Protein AF-A0A6I0EUR9-F1 (afdb_monomer)

Sequence (91 aa):
MQIRKIFHQPAGICKPVSNKESNSIYKGMRFMRDKLTLLRKIDRKRKAMYRAAELGQAYEELLKLSCELDVLIVEYMKKYPSDRDLVQSAC

Solvent-accessible surface area (backbone atoms only — not comparable to full-atom values): 5678 Å² total; per-residue (Å²): 135,84,90,81,90,77,88,77,79,79,87,74,79,78,73,84,79,72,95,74,66,67,70,57,58,58,50,51,53,48,53,52,50,52,51,52,52,50,52,53,50,43,52,53,38,53,52,51,37,52,51,38,58,74,70,66,52,56,68,70,60,48,51,51,39,49,55,59,35,50,54,50,51,53,52,47,50,71,78,47,57,74,63,57,61,65,65,64,74,77,116

Secondary structure (DSSP, 8-state):
------------------TTSHHHHHHHHHHHHHHHHHHHHHHHHHHHHHHHHHTT--HHHHHHHHHHHHHHHHHHHHH-TTHHHHHHTT-

Structure (mmCIF, N/CA/C/O backbone):
data_AF-A0A6I0EUR9-F1
#
_entry.id   AF-A0A6I0EUR9-F1
#
loop_
_atom_site.group_PDB
_atom_site.id
_atom_site.type_symbol
_atom_site.label_atom_id
_atom_site.label_alt_id
_atom_site.label_comp_id
_atom_site.label_asym_id
_atom_site.label_entity_id
_atom_site.label_seq_id
_atom_site.pdbx_PDB_ins_code
_atom_site.Cartn_x
_atom_site.Cartn_y
_atom_site.Cartn_z
_atom_site.occupancy
_atom_site.B_iso_or_equiv
_atom_site.auth_seq_id
_atom_site.auth_comp_id
_atom_site.auth_asym_id
_atom_site.auth_atom_id
_atom_site.pdbx_PDB_model_num
ATOM 1 N N . MET A 1 1 ? -14.502 51.920 -40.638 1.00 37.81 1 MET A N 1
ATOM 2 C CA . MET A 1 1 ? -15.112 50.914 -41.534 1.00 37.81 1 MET A CA 1
ATOM 3 C C . MET A 1 1 ? -14.143 49.748 -41.705 1.00 37.81 1 MET A C 1
ATOM 5 O O . MET A 1 1 ? -12.993 50.017 -41.998 1.00 37.81 1 MET A O 1
ATOM 9 N N . GLN A 1 2 ? -14.641 48.516 -41.519 1.00 44.06 2 GLN A N 1
ATOM 10 C CA . GLN A 1 2 ? -14.160 47.219 -42.053 1.00 44.06 2 GLN A CA 1
ATOM 11 C C . GLN A 1 2 ? -12.721 46.764 -41.696 1.00 44.06 2 GLN A C 1
ATOM 13 O O . GLN A 1 2 ? -11.740 47.364 -42.102 1.00 44.06 2 GLN A O 1
ATOM 18 N N . ILE A 1 3 ? -12.560 45.786 -40.792 1.00 47.88 3 ILE A N 1
ATOM 19 C CA . ILE A 1 3 ? -12.495 44.319 -41.029 1.00 47.88 3 ILE A CA 1
ATOM 20 C C . ILE A 1 3 ? -11.280 43.895 -41.873 1.00 47.88 3 ILE A C 1
ATOM 22 O O . ILE A 1 3 ? -11.257 44.146 -43.072 1.00 47.88 3 ILE A O 1
ATOM 26 N N . ARG A 1 4 ? -10.377 43.098 -41.274 1.00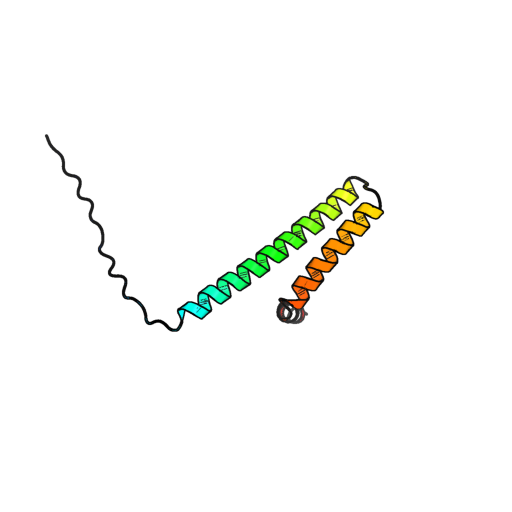 38.78 4 ARG A N 1
ATOM 27 C CA . ARG A 1 4 ? -9.988 41.758 -41.769 1.00 38.78 4 ARG A CA 1
ATOM 28 C C . ARG A 1 4 ? -9.114 41.013 -40.753 1.00 38.78 4 ARG A C 1
ATOM 30 O O . ARG A 1 4 ? -8.020 41.439 -40.407 1.00 38.78 4 ARG A O 1
ATOM 37 N N . LYS A 1 5 ? -9.638 39.869 -40.301 1.00 50.47 5 LYS A N 1
ATOM 38 C CA . LYS A 1 5 ? -8.880 38.771 -39.694 1.00 50.47 5 LYS A CA 1
ATOM 39 C C . LYS A 1 5 ? -7.837 38.298 -40.707 1.00 50.47 5 LYS A C 1
ATOM 41 O O . LYS A 1 5 ? -8.204 38.043 -41.851 1.00 50.47 5 LYS A O 1
ATOM 46 N N . ILE A 1 6 ? -6.599 38.092 -40.274 1.00 46.22 6 ILE A N 1
ATOM 47 C CA . ILE A 1 6 ? -5.661 37.219 -40.983 1.00 46.22 6 ILE A CA 1
ATOM 48 C C . ILE A 1 6 ? -5.136 36.216 -39.961 1.00 46.22 6 ILE A C 1
ATOM 50 O O . ILE A 1 6 ? -4.238 36.488 -39.172 1.00 46.22 6 ILE A O 1
ATOM 54 N N . PHE A 1 7 ? -5.791 35.057 -39.957 1.00 43.31 7 PHE A N 1
ATOM 55 C CA . PHE A 1 7 ? -5.240 33.810 -39.451 1.00 43.31 7 PHE A CA 1
ATOM 56 C C . PHE A 1 7 ? -4.042 33.474 -40.342 1.00 43.31 7 PHE A C 1
ATOM 58 O O . PHE A 1 7 ? -4.228 33.139 -41.509 1.00 43.31 7 PHE A O 1
ATOM 65 N N . HIS A 1 8 ? -2.828 33.564 -39.809 1.00 39.72 8 HIS A N 1
ATOM 66 C CA . HIS A 1 8 ? -1.668 32.945 -40.437 1.00 39.72 8 HIS A CA 1
ATOM 67 C C . HIS A 1 8 ? -1.370 31.650 -39.686 1.00 39.72 8 HIS A C 1
ATOM 69 O O . HIS A 1 8 ? -0.847 31.659 -38.575 1.00 39.72 8 HIS A O 1
ATOM 75 N N . GLN A 1 9 ? -1.754 30.529 -40.295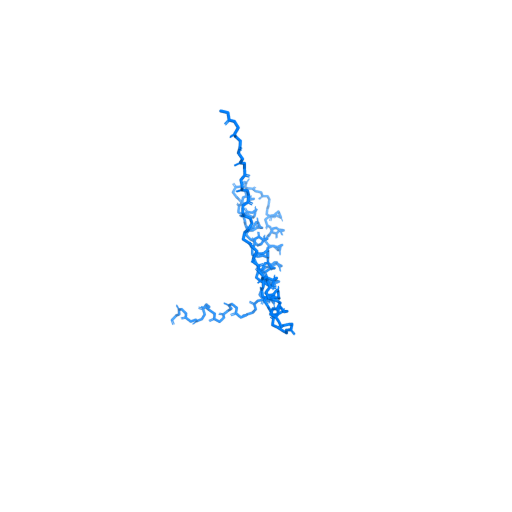 1.00 47.09 9 GLN A N 1
ATOM 76 C CA . GLN A 1 9 ? -1.181 29.228 -39.971 1.00 47.09 9 GLN A CA 1
ATOM 77 C C . GLN A 1 9 ? 0.301 29.258 -40.369 1.00 47.09 9 GLN A C 1
ATOM 79 O O . GLN A 1 9 ? 0.596 29.554 -41.531 1.00 47.09 9 GLN A O 1
ATOM 84 N N . PRO A 1 10 ? 1.249 28.925 -39.484 1.00 47.75 10 PRO A N 1
ATOM 85 C CA . PRO A 1 10 ? 2.542 28.464 -39.942 1.00 47.75 10 PRO A CA 1
ATOM 86 C C . PRO A 1 10 ? 2.390 27.007 -40.389 1.00 47.75 10 PRO A C 1
ATOM 88 O O . PRO A 1 10 ? 2.110 26.113 -39.589 1.00 47.75 10 PRO A O 1
ATOM 91 N N . ALA A 1 11 ? 2.558 26.783 -41.693 1.00 47.66 11 ALA A N 1
ATOM 92 C CA . ALA A 1 11 ? 2.719 25.467 -42.290 1.00 47.66 11 ALA A CA 1
ATOM 93 C C . ALA A 1 11 ? 4.011 24.824 -41.758 1.00 47.66 11 ALA A C 1
ATOM 95 O O . ALA A 1 11 ? 5.085 24.937 -42.347 1.00 47.66 11 ALA A O 1
ATOM 96 N N . GLY A 1 12 ? 3.907 24.168 -40.605 1.00 42.06 12 GLY A N 1
ATOM 97 C CA . GLY A 1 12 ? 4.919 23.253 -40.104 1.00 42.06 12 GLY A CA 1
ATOM 98 C C . GLY A 1 12 ? 4.855 21.966 -40.913 1.00 42.06 12 GLY A C 1
ATOM 99 O O . GLY A 1 12 ? 4.034 21.097 -40.640 1.00 42.06 12 GLY A O 1
ATOM 100 N N . ILE A 1 13 ? 5.708 21.851 -41.929 1.00 42.75 13 ILE A N 1
ATOM 101 C CA . ILE A 1 13 ? 5.942 20.595 -42.643 1.00 42.75 13 ILE A CA 1
ATOM 102 C C . ILE A 1 13 ? 6.550 19.610 -41.638 1.00 42.75 13 ILE A C 1
ATOM 104 O O . ILE A 1 13 ? 7.745 19.648 -41.342 1.00 42.75 13 ILE A O 1
ATOM 108 N N . CYS A 1 14 ? 5.717 18.724 -41.096 1.00 40.59 14 CYS A N 1
ATOM 109 C CA . CYS A 1 14 ? 6.161 17.542 -40.375 1.00 40.59 14 CYS A CA 1
ATOM 110 C C . CYS A 1 14 ? 6.866 16.619 -41.375 1.00 40.59 14 CYS A C 1
ATOM 112 O O . CYS A 1 14 ? 6.216 15.942 -42.170 1.00 40.59 14 CYS A O 1
ATOM 114 N N . LYS A 1 15 ? 8.201 16.578 -41.355 1.00 47.22 15 LYS A N 1
ATOM 115 C CA . LYS A 1 15 ? 8.925 15.478 -42.000 1.00 47.22 15 LYS A CA 1
ATOM 116 C C . LYS A 1 15 ? 8.659 14.199 -41.190 1.00 47.22 15 LYS A C 1
ATOM 118 O O . LYS A 1 15 ? 8.897 14.218 -39.980 1.00 47.22 15 LYS A O 1
ATOM 123 N N . PRO A 1 16 ? 8.204 13.091 -41.799 1.00 45.03 16 PRO A N 1
ATOM 124 C CA . PRO A 1 16 ? 8.178 11.808 -41.117 1.00 45.03 16 PRO A CA 1
ATOM 125 C C . PRO A 1 16 ? 9.623 11.323 -40.968 1.00 45.03 16 PRO A C 1
ATOM 127 O O . PRO A 1 16 ? 10.264 10.913 -41.936 1.00 45.03 16 PRO A O 1
ATOM 130 N N . VAL A 1 17 ? 10.158 11.394 -39.750 1.00 50.38 17 VAL A N 1
ATOM 131 C CA . VAL A 1 17 ? 11.421 10.733 -39.414 1.00 50.38 17 VAL A CA 1
ATOM 132 C C . VAL A 1 17 ? 11.152 9.229 -39.385 1.00 50.38 17 VAL A C 1
ATOM 134 O O . VAL A 1 17 ? 10.550 8.708 -38.454 1.00 50.38 17 VAL A O 1
ATOM 137 N N . SER A 1 18 ? 11.534 8.572 -40.482 1.00 45.56 18 SER A N 1
ATOM 138 C CA . SER A 1 18 ? 12.074 7.211 -40.559 1.00 45.56 18 SER A CA 1
ATOM 139 C C . SER A 1 18 ? 11.687 6.257 -39.411 1.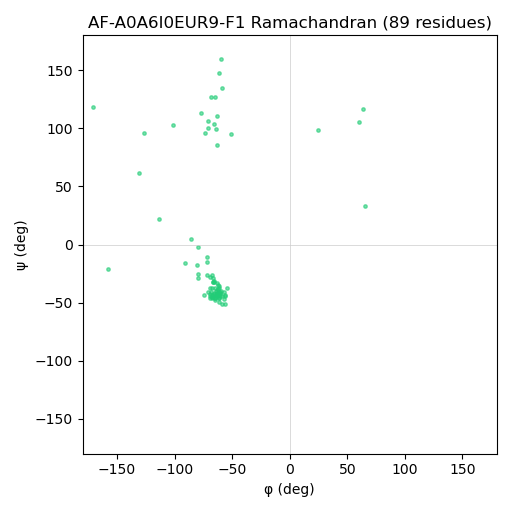00 45.56 18 SER A C 1
ATOM 141 O O . SER A 1 18 ? 12.318 6.204 -38.356 1.00 45.56 18 SER A O 1
ATOM 143 N N . ASN A 1 19 ? 10.673 5.433 -39.687 1.00 53.16 19 ASN A N 1
ATOM 144 C CA . ASN A 1 19 ? 10.243 4.256 -38.931 1.00 53.16 19 ASN A CA 1
ATOM 145 C C . ASN A 1 19 ? 11.401 3.286 -38.626 1.00 53.16 19 ASN A C 1
ATOM 147 O O . ASN A 1 19 ? 11.649 2.419 -39.455 1.00 53.16 19 ASN A O 1
ATOM 151 N N . LYS A 1 20 ? 12.042 3.377 -37.447 1.00 45.19 20 LYS A N 1
ATOM 152 C CA . LYS A 1 20 ? 12.561 2.230 -36.647 1.00 45.19 20 LYS A CA 1
ATOM 153 C C . LYS A 1 20 ? 12.752 2.558 -35.150 1.00 45.19 20 LYS A C 1
ATOM 155 O O . LYS A 1 20 ? 12.715 1.639 -34.338 1.00 45.19 20 LYS A O 1
ATOM 160 N N . GLU A 1 21 ? 12.878 3.828 -34.751 1.00 44.62 21 GLU A N 1
ATOM 161 C CA . GLU A 1 21 ? 13.165 4.218 -33.348 1.00 44.62 21 GLU A CA 1
ATOM 162 C C . GLU A 1 21 ? 11.925 4.467 -32.470 1.00 44.62 21 GLU A C 1
ATOM 164 O O . GLU A 1 21 ? 11.999 4.444 -31.239 1.00 44.62 21 GLU A O 1
ATOM 169 N N . SER A 1 22 ? 10.751 4.630 -33.078 1.00 49.16 22 SER A N 1
ATOM 170 C CA . SER A 1 22 ? 9.508 4.992 -32.387 1.00 49.16 22 SER A CA 1
ATOM 171 C C . SER A 1 22 ? 9.051 3.934 -31.373 1.00 49.16 22 SER A C 1
ATOM 173 O O . SER A 1 22 ? 8.523 4.276 -30.318 1.00 49.16 22 SER A O 1
ATOM 175 N N . ASN A 1 23 ? 9.293 2.644 -31.635 1.00 51.19 23 ASN A N 1
ATOM 176 C CA . ASN A 1 23 ? 8.834 1.550 -30.766 1.00 51.19 23 ASN A CA 1
ATOM 177 C C . ASN A 1 23 ? 9.529 1.514 -29.395 1.00 51.19 23 ASN A C 1
ATOM 179 O O . ASN A 1 23 ? 8.946 1.022 -28.427 1.00 51.19 23 ASN A O 1
ATOM 183 N N . SER A 1 24 ? 10.750 2.043 -29.292 1.00 56.31 24 SER A N 1
ATOM 184 C CA . SER A 1 24 ? 11.513 2.044 -28.039 1.00 56.31 24 SER A CA 1
ATOM 185 C C . SER A 1 24 ? 10.966 3.078 -27.045 1.00 56.31 24 SER A C 1
ATOM 187 O O . SER A 1 24 ? 10.732 2.769 -25.873 1.00 56.31 24 SER A O 1
ATOM 189 N N . ILE A 1 25 ? 10.643 4.282 -27.532 1.00 57.16 25 ILE A N 1
ATOM 190 C CA . ILE A 1 25 ? 10.185 5.407 -26.701 1.00 57.16 25 ILE A CA 1
ATOM 191 C C . ILE A 1 25 ? 8.809 5.115 -26.079 1.00 57.16 25 ILE A C 1
ATOM 193 O O . ILE A 1 25 ? 8.623 5.287 -24.871 1.00 57.16 25 ILE A O 1
ATOM 197 N N . TYR A 1 26 ? 7.852 4.596 -26.859 1.00 57.00 26 TYR A N 1
ATOM 198 C CA . TYR A 1 26 ? 6.522 4.247 -26.335 1.00 57.00 26 TYR A CA 1
ATOM 199 C C . TYR A 1 26 ? 6.568 3.092 -25.325 1.00 57.00 26 TYR A C 1
ATOM 201 O O . TYR A 1 26 ? 5.780 3.072 -24.374 1.00 57.00 26 TYR A O 1
ATOM 209 N N . LYS A 1 27 ? 7.510 2.151 -25.489 1.00 61.59 27 LYS A N 1
ATOM 210 C CA . LYS A 1 27 ? 7.727 1.048 -24.543 1.00 61.59 27 LYS A CA 1
ATOM 211 C C . LYS A 1 27 ? 8.296 1.559 -23.216 1.00 61.59 27 LYS A C 1
ATOM 213 O O . LYS A 1 27 ? 7.790 1.168 -22.166 1.00 61.59 27 LYS A O 1
ATOM 218 N N . GLY A 1 28 ? 9.258 2.484 -23.255 1.00 65.62 28 GLY A N 1
ATOM 219 C CA . GLY A 1 28 ? 9.797 3.145 -22.059 1.00 65.62 28 GLY A CA 1
ATOM 220 C C . GLY A 1 28 ? 8.748 3.968 -21.301 1.00 65.62 28 GLY A C 1
ATOM 221 O O . GLY A 1 28 ? 8.612 3.838 -20.084 1.00 65.62 28 GLY A O 1
ATOM 222 N N . MET A 1 29 ? 7.927 4.748 -22.015 1.00 67.88 29 MET A N 1
ATOM 223 C CA . MET A 1 29 ? 6.838 5.520 -21.397 1.00 67.88 29 MET A CA 1
ATOM 224 C C . MET A 1 29 ? 5.766 4.628 -20.762 1.00 67.88 29 MET A C 1
ATOM 226 O O . MET A 1 29 ? 5.271 4.942 -19.677 1.00 67.88 29 MET A O 1
ATOM 230 N N . ARG A 1 30 ? 5.406 3.509 -21.407 1.00 71.25 30 ARG A N 1
ATOM 231 C CA . ARG A 1 30 ? 4.466 2.531 -20.840 1.00 71.25 30 ARG A CA 1
ATOM 232 C C . ARG A 1 30 ? 5.043 1.882 -19.581 1.00 71.25 30 ARG A C 1
ATOM 234 O O . ARG A 1 30 ? 4.380 1.886 -18.552 1.00 71.25 30 ARG A O 1
ATOM 241 N N . PHE A 1 31 ? 6.297 1.434 -19.633 1.00 76.44 31 PHE A N 1
ATOM 242 C CA . PHE A 1 31 ? 6.988 0.820 -18.497 1.00 76.44 31 PHE A CA 1
ATOM 243 C C . PHE A 1 31 ? 7.021 1.734 -17.261 1.00 76.44 31 PHE A C 1
ATOM 245 O O . PHE A 1 31 ? 6.700 1.296 -16.155 1.00 76.44 31 PHE A O 1
ATOM 252 N N . MET A 1 32 ? 7.324 3.024 -17.449 1.00 82.69 32 MET A N 1
ATOM 253 C CA . MET A 1 32 ? 7.315 4.018 -16.367 1.00 82.69 32 MET A CA 1
ATOM 254 C C . MET A 1 32 ? 5.906 4.304 -15.830 1.00 82.69 32 MET A C 1
ATOM 256 O O . MET A 1 32 ? 5.731 4.461 -14.620 1.00 82.69 32 MET A O 1
ATOM 260 N N . ARG A 1 33 ? 4.883 4.342 -16.696 1.00 86.94 33 ARG A N 1
ATOM 261 C CA . ARG A 1 33 ? 3.482 4.494 -16.265 1.00 86.94 33 ARG A CA 1
ATOM 262 C C . ARG A 1 33 ? 2.999 3.295 -15.457 1.00 86.94 33 ARG A C 1
ATOM 264 O O . ARG A 1 33 ? 2.333 3.492 -14.441 1.00 86.94 33 ARG A O 1
ATOM 271 N N . ASP A 1 34 ? 3.350 2.085 -15.871 1.00 88.56 34 ASP A N 1
ATOM 272 C CA . ASP A 1 34 ? 2.988 0.857 -15.164 1.00 88.56 34 ASP A CA 1
ATOM 273 C C . ASP A 1 34 ? 3.670 0.809 -13.790 1.00 88.56 34 ASP A C 1
ATOM 275 O O . ASP A 1 34 ? 3.005 0.560 -12.779 1.00 88.56 34 ASP A O 1
ATOM 279 N N . LYS A 1 35 ? 4.957 1.186 -13.730 1.00 90.12 35 LYS A N 1
ATOM 280 C CA . LYS A 1 35 ? 5.727 1.304 -12.482 1.00 90.12 35 LYS A CA 1
ATOM 281 C C . LYS A 1 35 ? 5.087 2.306 -11.525 1.00 90.12 35 LYS A C 1
ATOM 283 O O . LYS A 1 3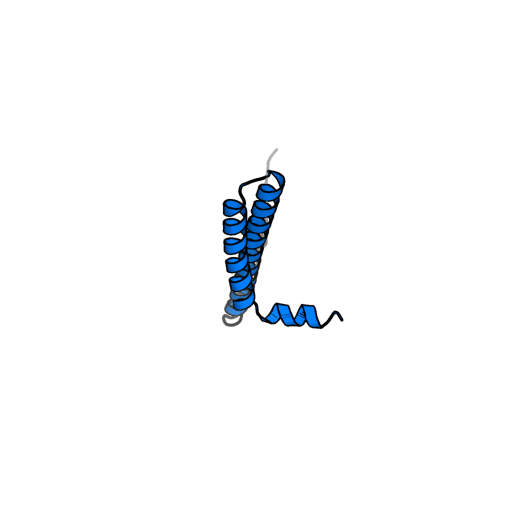5 ? 4.804 1.981 -10.373 1.00 90.12 35 LYS A O 1
ATOM 288 N N . LEU A 1 36 ? 4.788 3.511 -12.014 1.00 92.69 36 LEU A N 1
ATOM 289 C CA . LEU A 1 36 ? 4.140 4.559 -11.226 1.00 92.69 36 LEU A CA 1
ATOM 290 C C . LEU A 1 36 ? 2.743 4.137 -10.750 1.00 92.69 36 LEU A C 1
ATOM 292 O O . LEU A 1 36 ? 2.347 4.439 -9.625 1.00 92.69 36 LEU A O 1
ATOM 296 N N . THR A 1 37 ? 1.989 3.432 -11.590 1.00 95.00 37 THR A N 1
ATOM 297 C CA . THR A 1 37 ? 0.656 2.929 -11.241 1.00 95.00 37 THR A CA 1
ATOM 298 C C . THR A 1 37 ? 0.732 1.915 -10.106 1.00 95.00 37 THR A C 1
ATOM 300 O O . THR A 1 37 ? -0.072 1.990 -9.174 1.00 95.00 37 THR A O 1
ATOM 303 N N . LEU A 1 38 ? 1.707 1.003 -10.146 1.00 94.56 38 LEU A N 1
ATOM 304 C CA .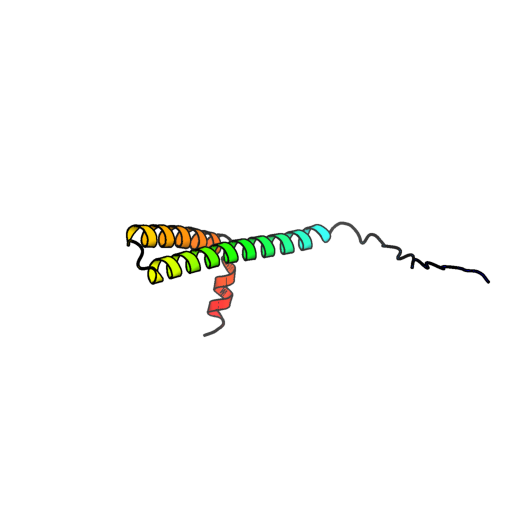 LEU A 1 38 ? 1.931 0.030 -9.082 1.00 94.56 38 LEU A CA 1
ATOM 305 C C . LEU A 1 38 ? 2.360 0.714 -7.776 1.00 94.56 38 LEU A C 1
ATOM 307 O O . LEU A 1 38 ? 1.742 0.480 -6.740 1.00 94.56 38 LEU A O 1
ATOM 311 N N . LEU A 1 39 ? 3.306 1.654 -7.837 1.00 95.00 39 LEU A N 1
ATOM 312 C CA . LEU A 1 39 ? 3.719 2.458 -6.678 1.00 95.00 39 LEU A CA 1
ATOM 313 C C . LEU A 1 39 ? 2.546 3.224 -6.046 1.00 95.00 39 LEU A C 1
ATOM 315 O O . LEU A 1 39 ? 2.391 3.242 -4.827 1.00 95.00 39 LEU A O 1
ATOM 319 N N . ARG A 1 40 ? 1.653 3.800 -6.861 1.00 96.88 40 ARG A N 1
ATOM 320 C CA . ARG A 1 40 ? 0.428 4.461 -6.374 1.00 96.88 40 ARG A CA 1
ATOM 321 C C . ARG A 1 40 ? -0.562 3.490 -5.729 1.00 96.88 40 ARG A C 1
ATOM 323 O O . ARG A 1 40 ? -1.331 3.894 -4.859 1.00 96.88 40 ARG A O 1
ATOM 330 N N . LYS A 1 41 ? -0.623 2.230 -6.171 1.00 97.31 41 LYS A N 1
ATOM 331 C CA . LYS A 1 41 ? -1.449 1.201 -5.513 1.00 97.31 41 LYS A CA 1
ATOM 332 C C . LYS A 1 41 ? -0.870 0.845 -4.144 1.00 97.31 41 LYS A C 1
ATOM 334 O O . LYS A 1 41 ? -1.624 0.853 -3.176 1.00 97.31 41 LYS A O 1
ATOM 339 N N . ILE A 1 42 ? 0.445 0.634 -4.067 1.00 97.00 42 ILE A N 1
ATOM 340 C CA . ILE A 1 42 ? 1.173 0.378 -2.816 1.00 97.00 42 ILE A CA 1
ATOM 341 C C . ILE A 1 42 ? 0.938 1.520 -1.818 1.00 97.00 42 ILE A C 1
ATOM 343 O O . ILE A 1 42 ? 0.501 1.271 -0.698 1.00 97.00 42 ILE A O 1
ATOM 347 N N . ASP A 1 43 ? 1.131 2.778 -2.231 1.00 97.31 43 ASP A N 1
ATOM 348 C CA . ASP A 1 43 ? 0.937 3.937 -1.346 1.00 97.31 43 ASP A CA 1
ATOM 349 C C . ASP A 1 43 ? -0.501 4.044 -0.818 1.00 97.31 43 ASP A C 1
ATOM 351 O O . ASP A 1 43 ? -0.713 4.251 0.377 1.00 97.31 43 ASP A O 1
ATOM 355 N N . ARG A 1 44 ? -1.503 3.844 -1.687 1.00 97.81 44 ARG A N 1
ATOM 356 C CA . ARG A 1 44 ? -2.913 3.833 -1.269 1.00 97.81 44 ARG A CA 1
ATOM 357 C C . ARG A 1 44 ? -3.193 2.737 -0.246 1.00 97.81 44 ARG A C 1
ATOM 359 O O . ARG A 1 44 ? -3.903 2.994 0.723 1.00 97.81 44 ARG A O 1
ATOM 366 N N . LYS A 1 45 ? -2.631 1.543 -0.441 1.00 97.69 45 LYS A N 1
ATOM 367 C CA . LYS A 1 45 ? -2.828 0.414 0.472 1.00 97.69 45 LYS A CA 1
ATOM 368 C C . LYS A 1 45 ? -2.172 0.656 1.828 1.00 97.69 45 LYS A C 1
ATOM 370 O O . LYS A 1 45 ? -2.823 0.502 2.855 1.00 97.69 45 LYS A O 1
ATOM 375 N N . ARG A 1 46 ? -0.934 1.153 1.822 1.00 97.88 46 ARG A N 1
ATOM 376 C CA . ARG A 1 46 ? -0.202 1.558 3.027 1.00 97.88 46 ARG A CA 1
ATOM 377 C C . ARG A 1 46 ? -0.966 2.615 3.830 1.00 97.88 46 ARG A C 1
ATOM 379 O O . ARG A 1 46 ? -1.131 2.466 5.033 1.00 97.88 46 ARG A O 1
ATOM 386 N N . LYS A 1 47 ? -1.488 3.654 3.167 1.00 97.50 47 LYS A N 1
ATOM 387 C CA . LYS A 1 47 ? -2.311 4.688 3.821 1.00 97.50 47 LYS A CA 1
ATOM 388 C C . LYS A 1 47 ? -3.608 4.128 4.398 1.00 97.50 47 LYS A C 1
ATOM 390 O O . LYS A 1 47 ? -4.007 4.552 5.475 1.00 97.50 47 LYS A O 1
ATOM 395 N N . ALA A 1 48 ? -4.263 3.200 3.700 1.00 96.81 48 ALA A N 1
ATOM 396 C CA . ALA A 1 48 ? -5.460 2.542 4.217 1.00 96.81 48 ALA A CA 1
ATOM 397 C C . ALA A 1 48 ? -5.153 1.740 5.491 1.00 96.81 48 ALA A C 1
ATOM 399 O O . ALA A 1 48 ? -5.889 1.860 6.462 1.00 96.81 48 ALA A O 1
ATOM 400 N N . MET A 1 49 ? -4.035 1.009 5.515 1.00 96.88 49 MET A N 1
ATOM 401 C CA . MET A 1 49 ? -3.568 0.281 6.699 1.00 96.88 49 MET A CA 1
ATOM 402 C C . MET A 1 49 ? -3.280 1.219 7.879 1.00 96.88 49 MET A C 1
ATOM 404 O O . MET A 1 49 ? -3.747 0.959 8.982 1.00 96.88 49 MET A O 1
ATOM 408 N N . TYR A 1 50 ? -2.572 2.334 7.657 1.00 96.12 50 TYR A N 1
ATOM 409 C CA . TYR A 1 50 ? -2.317 3.309 8.725 1.00 96.12 50 TYR A CA 1
ATOM 410 C C . TYR A 1 50 ? -3.600 3.941 9.260 1.00 96.12 50 TYR A C 1
ATOM 412 O O . TYR A 1 50 ? -3.774 4.009 10.469 1.00 96.12 50 TYR A O 1
ATOM 420 N N . ARG A 1 51 ? -4.537 4.316 8.384 1.00 97.25 51 ARG A N 1
ATOM 421 C CA . ARG A 1 51 ? -5.839 4.840 8.819 1.00 97.25 51 ARG A CA 1
ATOM 422 C C . ARG A 1 51 ? -6.642 3.815 9.610 1.00 97.25 51 ARG A C 1
ATOM 424 O O . ARG A 1 51 ? -7.253 4.174 10.605 1.00 97.25 51 ARG A O 1
ATOM 431 N N . ALA A 1 52 ? -6.644 2.553 9.186 1.00 95.81 52 ALA A N 1
ATOM 432 C CA . ALA A 1 52 ? -7.303 1.484 9.928 1.00 95.81 52 ALA A CA 1
ATOM 433 C C . ALA A 1 52 ? -6.701 1.340 11.337 1.00 95.81 52 ALA A C 1
ATOM 435 O O . ALA A 1 52 ? -7.438 1.206 12.310 1.00 95.81 52 ALA A O 1
ATOM 436 N N . ALA A 1 53 ? -5.374 1.455 11.459 1.00 95.31 53 ALA A N 1
ATOM 437 C CA . ALA A 1 53 ? -4.691 1.396 12.747 1.00 95.31 53 ALA A CA 1
ATOM 438 C C . ALA A 1 53 ? -5.021 2.613 13.629 1.00 95.31 53 ALA A C 1
ATOM 440 O O . ALA A 1 53 ? -5.322 2.447 14.807 1.00 95.31 53 ALA A O 1
ATOM 441 N N . GLU A 1 54 ? -5.028 3.820 13.056 1.00 97.00 54 GLU A N 1
ATOM 442 C CA . GLU A 1 54 ? -5.402 5.065 13.748 1.00 97.00 54 GLU A CA 1
ATOM 443 C C . GLU A 1 54 ? -6.853 5.047 14.246 1.00 97.00 54 GLU A C 1
ATOM 445 O O . GLU A 1 54 ? -7.150 5.566 15.319 1.00 97.00 54 GLU A O 1
ATOM 450 N N . LEU A 1 55 ? -7.756 4.425 13.485 1.00 97.19 55 LEU A N 1
ATOM 451 C CA . LEU A 1 55 ? -9.163 4.259 13.849 1.00 97.19 55 LEU A CA 1
ATOM 452 C C . LEU A 1 55 ? -9.405 3.105 14.836 1.00 97.19 55 LEU A C 1
ATOM 454 O O . LEU A 1 55 ? -10.549 2.887 15.229 1.00 97.19 55 LEU A O 1
ATOM 458 N N . GLY A 1 56 ? -8.364 2.360 15.224 1.00 9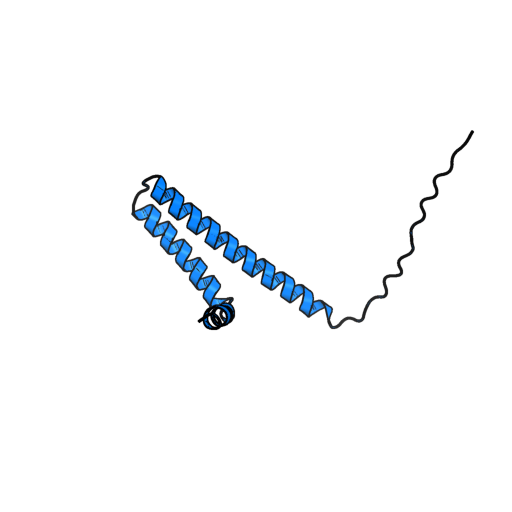5.56 56 GLY A N 1
ATOM 459 C CA . GLY A 1 56 ? -8.493 1.217 16.127 1.00 95.56 56 GLY A CA 1
ATOM 460 C C . GLY A 1 56 ? -9.302 0.062 15.532 1.00 95.56 56 GLY A C 1
ATOM 461 O O . GLY A 1 56 ? -10.019 -0.619 16.262 1.00 95.56 56 GLY A O 1
ATOM 462 N N . GLN A 1 57 ? -9.224 -0.137 14.211 1.00 95.75 57 GLN A N 1
ATOM 463 C CA . GLN A 1 57 ? -9.876 -1.261 13.539 1.00 95.75 57 GLN A CA 1
ATOM 464 C C . GLN A 1 57 ? -9.384 -2.614 14.065 1.00 95.75 57 GLN A C 1
ATOM 466 O O . GLN A 1 57 ? -8.308 -2.731 14.659 1.00 95.75 57 GLN A O 1
ATOM 471 N N . ALA A 1 58 ? -10.186 -3.654 13.831 1.00 96.12 58 ALA A N 1
ATOM 472 C CA . ALA A 1 58 ? -9.876 -4.988 14.317 1.00 96.12 58 ALA A CA 1
ATOM 473 C C . ALA A 1 58 ? -8.559 -5.503 13.718 1.00 96.12 58 ALA A C 1
ATOM 475 O O . ALA A 1 58 ? -8.218 -5.230 12.564 1.00 96.12 58 ALA A O 1
ATOM 476 N N . TYR A 1 59 ? -7.838 -6.316 14.493 1.00 94.00 59 TYR A N 1
ATOM 477 C CA . TYR A 1 59 ? -6.575 -6.911 14.055 1.00 94.00 59 TYR A CA 1
ATOM 478 C C . TYR A 1 59 ? -6.713 -7.673 12.727 1.00 94.00 59 TYR A C 1
ATOM 480 O O . TYR A 1 59 ? -5.836 -7.579 11.872 1.00 94.00 59 TYR A O 1
ATOM 488 N N . GLU A 1 60 ? -7.831 -8.370 12.514 1.00 96.38 60 GLU A N 1
ATOM 489 C CA . GLU A 1 60 ? -8.103 -9.094 11.266 1.00 96.38 60 GLU A CA 1
ATOM 490 C C . GLU A 1 60 ? -8.163 -8.168 10.041 1.00 96.38 60 GLU A C 1
ATOM 492 O O . GLU A 1 60 ? -7.665 -8.519 8.970 1.00 96.38 60 GLU A O 1
ATOM 497 N N . GLU A 1 61 ? -8.717 -6.961 10.192 1.00 94.06 61 GLU A N 1
ATOM 498 C CA . GLU A 1 61 ? -8.772 -5.969 9.115 1.00 94.06 61 GLU A CA 1
ATOM 499 C C . GLU A 1 61 ? -7.370 -5.440 8.789 1.00 94.06 61 GLU A C 1
ATOM 501 O O . GLU A 1 61 ? -7.004 -5.321 7.616 1.00 94.06 61 GLU A O 1
ATOM 506 N N . LEU A 1 62 ? -6.550 -5.200 9.817 1.00 96.12 62 LEU A N 1
ATOM 507 C CA . LEU A 1 62 ? -5.150 -4.806 9.651 1.00 96.12 62 LEU A CA 1
ATOM 508 C C . LEU A 1 62 ? -4.321 -5.899 8.979 1.00 96.12 62 LEU A C 1
ATOM 510 O O . LEU A 1 62 ? -3.558 -5.601 8.060 1.00 96.12 62 LEU A O 1
ATOM 514 N N . LEU A 1 63 ? -4.501 -7.153 9.396 1.00 95.56 63 LEU A N 1
ATOM 515 C CA . LEU A 1 63 ? -3.818 -8.309 8.822 1.00 95.56 63 LEU A CA 1
ATOM 516 C C . LEU A 1 63 ? -4.188 -8.496 7.347 1.00 95.56 63 LEU A C 1
ATOM 518 O O . LEU A 1 63 ? -3.328 -8.735 6.504 1.00 95.56 63 LEU A O 1
ATOM 522 N N . LYS A 1 64 ? -5.465 -8.328 7.000 1.00 97.19 64 LYS A N 1
ATOM 523 C CA . LYS A 1 64 ? -5.896 -8.379 5.603 1.00 97.19 64 LYS A CA 1
ATOM 524 C C . LYS A 1 64 ? -5.223 -7.286 4.769 1.00 97.19 64 LYS A C 1
ATOM 526 O O . LYS A 1 64 ? -4.714 -7.562 3.682 1.00 97.19 64 LYS A O 1
ATOM 531 N N . LEU A 1 65 ? -5.194 -6.053 5.277 1.00 95.94 65 LEU A N 1
ATOM 532 C CA . LEU A 1 65 ? -4.564 -4.926 4.588 1.00 95.94 65 LEU A CA 1
ATOM 533 C C . LEU A 1 65 ? -3.048 -5.107 4.439 1.00 95.94 65 LEU A C 1
ATOM 535 O O . LEU A 1 65 ? -2.514 -4.746 3.387 1.00 95.94 65 LEU A O 1
ATOM 539 N N . SER A 1 66 ? -2.368 -5.672 5.443 1.00 95.38 66 SER A N 1
ATOM 540 C CA . SER A 1 66 ? -0.928 -5.942 5.380 1.00 95.38 66 SER A CA 1
ATOM 541 C C . SER A 1 66 ? -0.604 -7.029 4.356 1.00 95.38 66 SER A C 1
ATOM 543 O O . SER A 1 66 ? 0.241 -6.802 3.493 1.00 95.38 66 SER A O 1
ATOM 545 N N . CYS A 1 67 ? -1.345 -8.142 4.335 1.00 97.69 67 CYS A N 1
ATOM 546 C CA . CYS A 1 67 ? -1.156 -9.190 3.329 1.00 97.69 67 CYS A CA 1
ATOM 547 C C . CYS A 1 67 ? -1.379 -8.667 1.901 1.00 97.69 67 CYS A C 1
ATOM 549 O O . CYS A 1 67 ? -0.609 -8.962 0.988 1.00 97.69 67 CYS A O 1
ATOM 551 N N . GLU A 1 68 ? -2.419 -7.857 1.689 1.00 97.44 68 GLU A N 1
ATOM 552 C CA . GLU A 1 68 ? -2.690 -7.255 0.380 1.00 97.44 68 GLU A CA 1
ATOM 553 C C . GLU A 1 68 ? -1.600 -6.248 -0.035 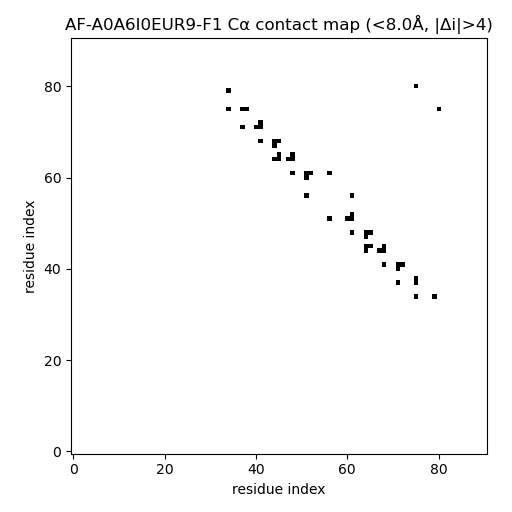1.00 97.44 68 GLU A C 1
ATOM 555 O O . GLU A 1 68 ? -1.306 -6.110 -1.226 1.00 97.44 68 GLU A O 1
ATOM 560 N N . LEU A 1 69 ? -0.988 -5.547 0.923 1.00 97.62 69 LEU A N 1
ATOM 561 C CA . LEU A 1 69 ? 0.157 -4.670 0.681 1.00 97.62 69 LEU A CA 1
ATOM 562 C C . LEU A 1 69 ? 1.411 -5.479 0.305 1.00 97.62 69 LEU A C 1
ATOM 564 O O . LEU A 1 69 ? 2.073 -5.130 -0.676 1.00 97.62 69 LEU A O 1
ATOM 568 N N . ASP A 1 70 ? 1.697 -6.574 1.010 1.00 96.56 70 ASP A N 1
ATOM 569 C CA . ASP A 1 70 ? 2.849 -7.443 0.741 1.00 96.56 70 ASP A CA 1
ATOM 570 C C . ASP A 1 70 ? 2.798 -8.045 -0.665 1.00 96.56 70 ASP A C 1
ATOM 572 O O . ASP A 1 70 ? 3.803 -8.046 -1.379 1.00 96.56 70 ASP A O 1
ATOM 576 N N . VAL A 1 71 ? 1.618 -8.478 -1.123 1.00 97.56 71 VAL A N 1
ATOM 577 C CA . VAL A 1 71 ? 1.428 -8.974 -2.497 1.00 97.56 71 VAL A CA 1
ATOM 578 C C . VAL A 1 71 ? 1.853 -7.925 -3.531 1.00 97.56 71 VAL A C 1
ATOM 580 O O . VAL A 1 71 ? 2.556 -8.254 -4.490 1.00 97.56 71 VAL A O 1
ATOM 583 N N . LEU A 1 72 ? 1.481 -6.657 -3.330 1.00 96.50 72 LEU A N 1
ATOM 584 C CA . LEU A 1 72 ? 1.843 -5.566 -4.241 1.00 96.50 72 LEU A CA 1
ATOM 585 C C . LEU A 1 72 ? 3.344 -5.249 -4.201 1.00 96.50 72 LEU A C 1
ATOM 587 O O . LEU A 1 72 ? 3.936 -4.953 -5.241 1.00 96.50 72 LEU A O 1
ATOM 591 N N . ILE A 1 73 ? 3.969 -5.319 -3.022 1.00 94.62 73 ILE A N 1
ATOM 592 C CA . ILE A 1 73 ? 5.417 -5.122 -2.864 1.00 94.62 73 ILE A CA 1
ATOM 593 C C . ILE A 1 73 ? 6.179 -6.242 -3.578 1.00 94.62 73 ILE A C 1
ATOM 595 O O . ILE A 1 73 ? 7.095 -5.967 -4.354 1.00 94.62 73 ILE A O 1
ATOM 599 N N . VAL A 1 74 ? 5.769 -7.498 -3.397 1.00 95.81 74 VAL A N 1
ATOM 600 C CA . VAL A 1 74 ? 6.373 -8.644 -4.090 1.00 95.81 74 VAL A CA 1
ATOM 601 C C . VAL A 1 74 ? 6.196 -8.523 -5.605 1.00 95.81 74 VAL A C 1
ATOM 603 O O . VAL A 1 74 ? 7.141 -8.782 -6.352 1.00 95.81 74 VAL A O 1
ATOM 606 N N . GLU A 1 75 ? 5.023 -8.093 -6.081 1.00 95.00 75 GLU A N 1
ATOM 607 C CA . GLU A 1 75 ? 4.793 -7.816 -7.504 1.00 95.00 75 GLU A CA 1
ATOM 608 C C . GLU A 1 75 ? 5.762 -6.746 -8.031 1.00 95.00 75 GLU A C 1
ATOM 610 O O . GLU A 1 75 ? 6.355 -6.922 -9.099 1.00 95.00 75 GLU A O 1
ATOM 615 N N . TYR A 1 76 ? 5.970 -5.669 -7.270 1.00 93.62 76 TYR A N 1
ATOM 616 C CA . TYR A 1 76 ? 6.911 -4.609 -7.620 1.00 93.62 76 TYR A CA 1
ATOM 617 C C . TYR A 1 76 ? 8.344 -5.132 -7.709 1.00 93.62 76 TYR A C 1
ATOM 619 O O . TYR A 1 76 ? 9.007 -4.932 -8.725 1.00 93.62 76 TYR A O 1
ATOM 627 N N . MET A 1 77 ? 8.802 -5.865 -6.692 1.00 90.19 77 MET A N 1
ATOM 628 C CA . MET A 1 77 ? 10.159 -6.415 -6.645 1.00 90.19 77 MET A CA 1
ATOM 629 C C . MET A 1 77 ? 10.428 -7.402 -7.786 1.00 90.19 77 MET A C 1
ATOM 631 O O . MET A 1 77 ? 11.543 -7.448 -8.298 1.00 90.19 77 MET A O 1
ATOM 635 N N . LYS A 1 78 ? 9.418 -8.181 -8.198 1.00 91.00 78 LYS A N 1
ATOM 636 C CA . LYS A 1 78 ? 9.521 -9.106 -9.337 1.00 91.00 78 LYS A CA 1
ATOM 637 C C . LYS A 1 78 ? 9.578 -8.375 -10.679 1.00 91.00 78 LYS A C 1
ATOM 639 O O . LYS A 1 78 ? 10.323 -8.788 -11.560 1.00 91.00 78 LYS A O 1
ATOM 644 N N . LYS A 1 79 ? 8.782 -7.313 -10.851 1.00 90.06 79 LYS A N 1
ATOM 645 C CA . LYS A 1 79 ? 8.703 -6.554 -12.112 1.00 90.06 79 LYS A CA 1
ATOM 646 C C . LYS A 1 79 ? 9.852 -5.562 -12.301 1.00 90.06 79 LYS A C 1
ATOM 648 O O . LYS A 1 79 ? 10.216 -5.284 -13.441 1.00 90.06 79 LYS A O 1
ATOM 653 N N . TYR A 1 80 ? 10.409 -5.038 -11.210 1.00 88.62 80 TYR A N 1
ATOM 654 C CA . TYR A 1 80 ? 11.420 -3.976 -11.215 1.00 88.62 80 TYR A CA 1
ATOM 655 C C . TYR A 1 80 ? 12.629 -4.336 -10.323 1.00 88.62 80 TYR A C 1
ATOM 657 O O . TYR A 1 80 ? 12.904 -3.636 -9.348 1.00 88.62 80 TYR A O 1
ATOM 665 N N . PRO A 1 81 ? 13.362 -5.428 -10.621 1.00 78.50 81 PRO A N 1
ATOM 666 C CA . PRO A 1 81 ? 14.465 -5.901 -9.779 1.00 78.50 81 PRO A CA 1
ATOM 667 C C . PRO A 1 81 ? 15.668 -4.944 -9.746 1.00 78.50 81 PRO A C 1
ATOM 669 O O . PRO A 1 81 ? 16.354 -4.871 -8.731 1.00 78.50 81 PRO A O 1
ATOM 672 N N . SER A 1 82 ? 15.888 -4.174 -10.815 1.00 69.44 82 SER A N 1
ATOM 673 C CA . SER A 1 82 ? 17.031 -3.268 -10.993 1.00 69.44 82 SER A CA 1
ATOM 674 C C . SER A 1 82 ? 16.998 -2.000 -10.130 1.00 69.44 82 SER A C 1
ATOM 676 O O . SER A 1 82 ? 18.008 -1.316 -10.018 1.00 69.44 82 SER A O 1
ATOM 678 N N . ASP A 1 83 ? 15.883 -1.686 -9.459 1.00 60.97 83 ASP A N 1
ATOM 679 C CA . ASP A 1 83 ? 15.885 -0.616 -8.449 1.00 60.97 83 ASP A CA 1
ATOM 680 C C . ASP A 1 83 ? 16.631 -1.016 -7.166 1.00 60.97 83 ASP A C 1
ATOM 682 O O . ASP A 1 83 ? 16.944 -0.147 -6.353 1.00 60.97 83 ASP A O 1
ATOM 686 N N . ARG A 1 84 ? 16.919 -2.312 -6.955 1.00 56.56 84 ARG A N 1
ATOM 687 C CA . ARG A 1 84 ? 17.726 -2.747 -5.805 1.00 56.56 84 ARG A CA 1
ATOM 688 C C . ARG A 1 84 ? 19.170 -2.256 -5.898 1.00 56.56 84 ARG A C 1
ATOM 690 O O . ARG A 1 84 ? 19.746 -1.916 -4.869 1.00 56.56 84 ARG A O 1
ATOM 697 N N . ASP A 1 85 ? 19.704 -2.140 -7.112 1.00 49.97 85 ASP A N 1
ATOM 698 C CA . ASP A 1 85 ? 21.092 -1.728 -7.344 1.00 49.97 85 ASP A CA 1
ATOM 699 C C . ASP A 1 85 ? 21.317 -0.245 -6.994 1.00 49.97 85 ASP A C 1
ATOM 701 O O . ASP A 1 85 ? 22.394 0.140 -6.545 1.00 49.97 85 ASP A O 1
ATOM 705 N N . LEU A 1 86 ? 20.278 0.593 -7.103 1.00 51.88 86 LEU A N 1
ATOM 706 C CA . LEU A 1 86 ? 20.348 2.009 -6.717 1.00 51.88 86 LEU A CA 1
ATOM 707 C C . LEU A 1 86 ? 20.413 2.215 -5.196 1.00 51.88 86 LEU A C 1
ATOM 709 O O . LEU A 1 86 ? 20.961 3.218 -4.747 1.00 51.88 86 LEU A O 1
ATOM 713 N N . VAL A 1 87 ? 19.885 1.280 -4.397 1.00 52.16 87 VAL A N 1
ATOM 714 C CA . VAL A 1 87 ? 19.930 1.365 -2.925 1.00 52.16 87 VAL A CA 1
ATOM 715 C C . VAL A 1 87 ? 21.299 0.928 -2.382 1.00 52.16 87 VAL A C 1
ATOM 717 O O . VAL A 1 87 ? 21.712 1.404 -1.330 1.00 52.16 87 VAL A O 1
ATOM 720 N N . GLN A 1 88 ? 22.042 0.087 -3.112 1.00 49.31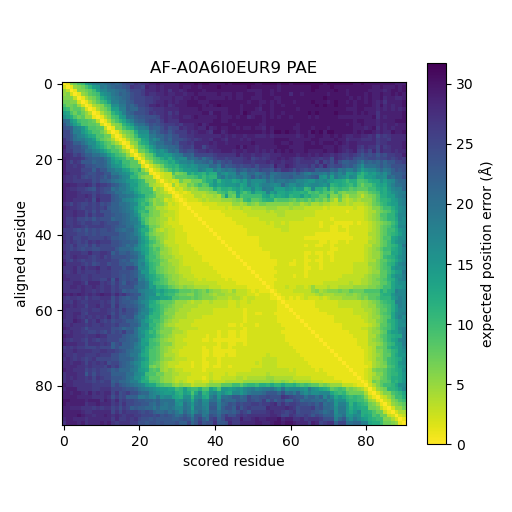 88 GLN A N 1
ATOM 721 C CA . GLN A 1 88 ? 23.380 -0.378 -2.716 1.00 49.31 88 GLN A CA 1
ATOM 722 C C . GLN A 1 88 ? 24.515 0.619 -3.004 1.00 49.31 88 GLN A C 1
ATOM 724 O O . GLN A 1 88 ? 25.578 0.499 -2.408 1.00 49.31 88 GLN A O 1
ATOM 729 N N . SER A 1 89 ? 24.304 1.618 -3.866 1.00 45.34 89 SER A N 1
ATOM 730 C CA . SER A 1 89 ? 25.324 2.632 -4.194 1.00 45.34 89 SER A CA 1
ATOM 731 C C . SER A 1 89 ? 25.366 3.826 -3.221 1.00 45.34 89 SER A C 1
ATOM 733 O O . SER A 1 89 ? 26.085 4.790 -3.481 1.00 45.34 89 SER A O 1
ATOM 735 N N . ALA A 1 90 ? 24.582 3.799 -2.139 1.00 46.19 90 ALA A N 1
ATOM 736 C CA . ALA A 1 90 ? 24.463 4.894 -1.170 1.00 46.19 90 ALA A CA 1
ATOM 737 C C . ALA A 1 90 ? 25.003 4.547 0.235 1.00 46.19 90 ALA A C 1
ATOM 739 O O . ALA A 1 90 ? 24.604 5.183 1.212 1.00 46.19 90 ALA A O 1
ATOM 740 N N . CYS A 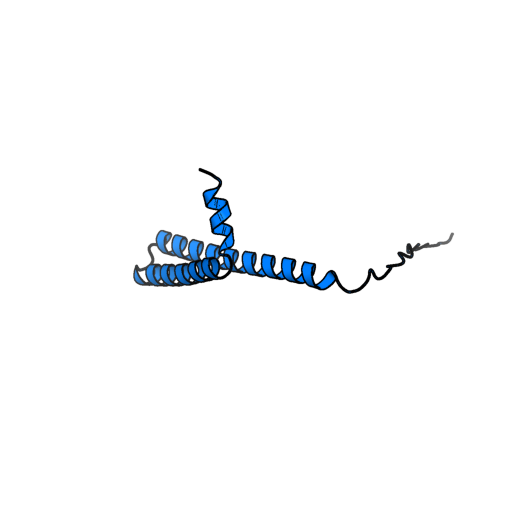1 91 ? 25.894 3.555 0.341 1.00 37.16 91 CYS A N 1
ATOM 741 C CA . CYS A 1 91 ? 26.658 3.256 1.556 1.00 37.16 91 CYS A CA 1
ATOM 742 C C . CYS A 1 91 ? 28.148 3.511 1.337 1.00 37.16 91 CYS A C 1
ATOM 744 O O . CYS A 1 91 ? 28.646 3.150 0.248 1.00 37.16 91 CYS A O 1
#

Nearest PDB structures (foldseek):
  8cwy-assembly1_F  TM=7.657E-01  e=5.747E-02  synthetic construct
  8cwy-assembly1_B  TM=7.645E-01  e=5.747E-02  synthetic construct
  8cwy-assembly1_L  TM=7.655E-01  e=8.010E-02  synthetic construct
  8cwy-assembly1_H  TM=7.638E-01  e=8.010E-02  synthetic construct
  8cwy-assembly1_R  TM=7.651E-01  e=9.776E-02  synthetic construct

pLDDT: mean 74.84, std 22.89, range [37.16, 97.88]

Mean predicted aligned error: 14.57 Å

InterPro domains:
  IPR018540 Aspartyl-phosphate phosphatase Spo0E-like [PF09388] (38-78)
  IPR036638 Helix-loop-helix DNA-binding domain superfamily [G3DSA:4.10.280.10] (35-87)
  IPR037208 Aspartyl-phosphate phosphatase Spo0E-like superfamily [SSF140500] (37-81)

Foldseek 3Di:
DDDDDDDDDDPPPDDPPDPDCVVVVVVVVVLVVVLVVLVVVLVVLVVVLVVCVVVVHDPVVNVVSVVVSVVSVVVNCVSCVPVVVVVVVPD

Radius of gyration: 24.77 Å; Cα contacts (8 Å, |Δi|>4): 25; chains: 1; bounding box: 42×60×59 Å

Organism: NCBI:txid553427